Protein 2VEZ (pdb70)

Solvent-accessible surface area: 10001 Å² total; per-residue (Å²): 95,97,101,55,8,12,57,80,75,25,6,6,77,115,6,87,92,77,20,44,89,118,46,58,3,51,6,1,7,80,5,0,58,122,104,34,11,19,96,4,30,103,64,82,88,129,32,35,149,56,76,63,114,104,20,52,81,158,10,56,104,17,109,61,77,39,85,63,59,12,16,0,0,0,4,6,38,125,32,142,4,1,0,1,1,9,0,34,5,58,126,62,177,106,113,115,122,11,35,0,0,43,6,76,76,28,4,15,66,154,61,28,88,82,94,123,1,11,33,37,0,0,64,0,0,50,59,0,1,130,105,47,52,15,81,92,21,65,38,93,55,58,142,104,58,50,43,71,22,90,183,17,51,31,166,161,102,56,143,109,164,75,142,196,250

Nearest PDB structures (foldseek):
  6tdf-assembly1_A  TM=1.002E+00  e=2.547E-33  Aspergillus fumigatus Af293
  3t90-assembly1_A-2  TM=9.815E-01  e=4.141E-18  Arabidopsis thaliana
  2o28-assembly1_B  TM=9.229E-01  e=1.173E-17  Homo sapiens
  3cxp-assembly1_A-2  TM=9.158E-01  e=1.444E-16  Homo sapiens
  1i21-assembly1_B  TM=9.212E-01  e=2.901E-15  Saccharomyces cerevisiae

Secondary structure (DSSP, 8-state):
----SS-GGGS-HHHHHHSPTT-EEEE--GGGGGGTHHHHHTTTS------HHHHHHHHHHHHTTTTTEEEEEEE-TTS-EEEEEEEEEEE-SHHHH-EEEEEEEEEE-GGGTTSSHHHHHHHHHHHHHHHHT-SEEE----GGGHHHHHHTT------------

Structure (mmCIF, N/CA/C/O backbone):
data_2VEZ
#
_entry.id   2VEZ
#
_cell.length_a   70.677
_cell.length_b   100.541
_cell.length_c   55.000
_cell.angle_alpha   90.00
_cell.angle_beta   90.00
_cell.angle_gamma   90.00
#
_symmetry.space_group_name_H-M   'C 2 2 21'
#
loop_
_entity.id
_entity.type
_entity.pdbx_description
1 polymer 'PUTATIVE GLUCOSAMINE 6-PHOSPHATE ACETYLTRANSFERASE'
2 non-polymer 'ACETYL COENZYME *A'
3 non-polymer 6-O-phosphono-alpha-D-glucopyranose
4 non-polymer 'PHOSPHATE ION'
5 water water
#
loop_
_atom_site.group_PDB
_atom_site.id
_atom_site.type_symbol
_atom_site.label_atom_id
_atom_site.label_alt_id
_atom_site.label_comp_id
_atom_site.label_asym_id
_atom_site.label_entity_id
_atom_site.label_seq_id
_atom_site.pdbx_PDB_ins_code
_atom_site.Cartn_x
_atom_site.Cartn_y
_atom_site.Cartn_z
_atom_site.occupancy
_atom_site.B_iso_or_equiv
_atom_site.auth_seq_id
_atom_site.auth_comp_id
_atom_site.auth_asym_id
_atom_site.auth_atom_id
_atom_site.pdbx_PDB_model_num
ATOM 1 N N . GLU A 1 26 ? 25.130 13.641 -4.073 1.00 27.88 26 GLU A N 1
ATOM 2 C CA . GLU A 1 26 ? 25.457 14.807 -4.879 1.00 26.48 26 GLU A CA 1
ATOM 3 C C . GLU A 1 26 ? 24.538 15.994 -4.592 1.00 24.68 26 GLU A C 1
ATOM 4 O O . GLU A 1 26 ? 24.962 17.137 -4.552 1.00 23.43 26 GLU A O 1
ATOM 10 N N . ASN A 1 27 ? 23.262 15.703 -4.417 1.00 22.28 27 ASN A N 1
ATOM 11 C CA . ASN A 1 27 ? 22.281 16.731 -4.183 1.00 21.25 27 ASN A CA 1
ATOM 12 C C . ASN A 1 27 ? 21.853 16.810 -2.717 1.00 20.28 27 ASN A C 1
ATOM 13 O O . ASN A 1 27 ? 21.037 17.630 -2.356 1.00 20.12 27 ASN A O 1
ATOM 18 N N . THR A 1 28 ? 22.431 15.958 -1.882 1.00 19.49 28 THR A N 1
ATOM 19 C CA . THR A 1 28 ? 22.078 15.910 -0.468 1.00 19.47 28 THR A CA 1
ATOM 20 C C . THR A 1 28 ? 22.429 17.255 0.202 1.00 18.27 28 THR A C 1
ATOM 21 O O . THR A 1 28 ? 23.551 17.717 0.077 1.00 18.62 28 THR A O 1
ATOM 25 N N . PRO A 1 29 ? 21.473 17.878 0.906 1.00 16.72 29 PRO A N 1
ATOM 26 C CA . PRO A 1 29 ? 21.800 19.135 1.571 1.00 16.25 29 PRO A CA 1
ATOM 27 C C . PRO A 1 29 ? 22.906 18.982 2.626 1.00 15.36 29 PRO A C 1
ATOM 28 O O . PRO A 1 29 ? 22.960 17.965 3.346 1.00 16.20 29 PRO A O 1
ATOM 32 N N . LEU A 1 30 ? 23.773 19.991 2.711 1.00 14.81 30 LEU A N 1
ATOM 33 C CA . LEU A 1 30 ? 24.841 20.027 3.725 1.00 14.96 30 LEU A CA 1
ATOM 34 C C . LEU A 1 30 ? 24.301 19.890 5.163 1.00 15.06 30 LEU A C 1
ATOM 35 O O . LEU A 1 30 ? 24.904 19.237 6.028 1.00 15.57 30 LEU A O 1
ATOM 40 N N . PHE A 1 31 ? 23.156 20.508 5.411 1.00 13.99 31 PHE A N 1
ATOM 41 C CA . PHE A 1 31 ? 22.516 20.447 6.711 1.00 13.34 31 PHE A CA 1
ATOM 42 C C . PHE A 1 31 ? 20.995 20.380 6.538 1.00 13.08 31 PHE A C 1
ATOM 43 O O . PHE A 1 31 ? 20.478 20.602 5.432 1.00 13.11 31 PHE A O 1
ATOM 51 N N . SER A 1 32 ? 20.280 20.094 7.632 1.00 13.37 32 SER A N 1
ATOM 52 C CA . SER A 1 32 ? 18.834 19.867 7.555 1.00 14.30 32 SER A CA 1
ATOM 53 C C . SER A 1 32 ? 18.095 21.068 6.966 1.00 13.72 32 SER A C 1
ATOM 54 O O . SER A 1 32 ? 18.268 22.195 7.431 1.00 13.29 32 SER A O 1
ATOM 57 N N . PRO A 1 33 ? 17.253 20.838 5.943 1.00 13.76 33 PRO A N 1
ATOM 58 C CA . PRO A 1 33 ? 16.369 21.910 5.482 1.00 13.91 33 PRO A CA 1
ATOM 59 C C . PRO A 1 33 ? 15.475 22.545 6.567 1.00 12.97 33 PRO A C 1
ATOM 60 O O . PRO A 1 33 ? 15.022 23.675 6.378 1.00 13.00 33 PRO A O 1
ATOM 64 N N . SER A 1 34 ? 15.234 21.842 7.683 1.00 12.98 34 SER A N 1
ATOM 65 C CA . SER A 1 34 ? 14.496 22.428 8.794 1.00 12.84 34 SER A CA 1
ATOM 66 C C . SER A 1 34 ? 15.167 23.656 9.407 1.00 12.51 34 SER A C 1
ATOM 67 O O . SER A 1 34 ? 14.512 24.442 10.091 1.00 13.61 34 SER A O 1
ATOM 70 N N . LEU A 1 35 ? 16.470 23.799 9.164 1.00 12.90 35 LEU A N 1
ATOM 71 C CA . LEU A 1 35 ? 17.229 24.936 9.672 1.00 12.61 35 LEU A CA 1
ATOM 72 C C . LEU A 1 35 ? 17.073 26.181 8.821 1.00 12.00 35 LEU A C 1
ATOM 73 O O . LEU A 1 35 ? 17.574 27.236 9.206 1.00 11.30 35 LEU A O 1
ATOM 78 N N . ILE A 1 36 ? 16.328 26.090 7.706 1.00 11.72 36 ILE A N 1
ATOM 79 C CA . ILE A 1 36 ? 16.069 27.280 6.884 1.00 12.85 36 ILE A CA 1
ATOM 80 C C . ILE A 1 36 ? 14.827 27.983 7.413 1.00 13.07 36 ILE A C 1
ATOM 81 O O . ILE A 1 36 ? 13.724 27.402 7.471 1.00 13.78 36 ILE A O 1
ATOM 86 N N . SER A 1 37 ? 15.000 29.239 7.816 1.00 13.00 37 SER A N 1
ATOM 87 C CA . SER A 1 37 ? 13.922 29.992 8.451 1.00 14.10 37 SER A CA 1
ATOM 88 C C . SER A 1 37 ? 12.606 29.942 7.670 1.00 14.61 37 SER A C 1
ATOM 89 O O . SER A 1 37 ? 12.558 30.404 6.526 1.00 14.30 37 SER A O 1
ATOM 92 N N . PRO A 1 38 ? 11.533 29.413 8.295 1.00 15.24 38 PRO A N 1
ATOM 93 C CA . PRO A 1 38 ? 10.258 29.430 7.584 1.00 16.14 38 PRO A CA 1
ATOM 94 C C . PRO A 1 38 ? 9.729 30.822 7.244 1.00 16.88 38 PRO A C 1
ATOM 95 O O . PRO A 1 38 ? 9.173 31.010 6.158 1.00 17.52 38 PRO A O 1
ATOM 99 N N . ASP A 1 39 ? 9.948 31.795 8.121 1.00 16.80 39 ASP A N 1
ATOM 100 C CA . ASP A 1 39 ? 9.533 33.166 7.816 1.00 17.50 39 ASP A CA 1
ATOM 101 C C . ASP A 1 39 ? 10.268 33.730 6.611 1.00 17.07 39 ASP A C 1
ATOM 102 O O . ASP A 1 39 ? 9.686 34.440 5.816 1.00 18.23 39 ASP A O 1
ATOM 107 N N . VAL A 1 40 ? 11.564 33.437 6.500 1.00 15.78 40 VAL A N 1
ATOM 108 C CA . VAL A 1 40 ? 12.321 33.843 5.329 1.00 14.59 40 VAL A CA 1
ATOM 109 C C . VAL A 1 40 ? 11.793 33.152 4.078 1.00 15.23 40 VAL A C 1
ATOM 110 O O . VAL A 1 40 ? 11.564 33.807 3.050 1.00 14.92 40 VAL A O 1
ATOM 114 N N . LEU A 1 41 ? 11.595 31.835 4.165 1.00 15.93 41 LEU A N 1
ATOM 115 C CA . LEU A 1 41 ? 11.010 31.101 3.025 1.00 17.00 41 LEU A CA 1
ATOM 116 C C . LEU A 1 41 ? 9.694 31.744 2.556 1.00 17.38 41 LEU A C 1
ATOM 117 O O . LEU A 1 41 ? 9.454 31.837 1.346 1.00 18.41 41 LEU A O 1
ATOM 122 N N . ALA A 1 42 ? 8.880 32.198 3.505 1.00 16.89 42 ALA A N 1
ATOM 123 C CA . ALA A 1 42 ? 7.561 32.765 3.185 1.00 17.98 42 ALA A CA 1
ATOM 124 C C . ALA A 1 42 ? 7.652 34.076 2.415 1.00 18.41 42 ALA A C 1
ATOM 125 O O . ALA A 1 42 ? 6.746 34.414 1.665 1.00 19.25 42 ALA A O 1
ATOM 127 N N . VAL A 1 43 ? 8.737 34.830 2.584 1.00 18.21 43 VAL A N 1
ATOM 128 C CA A VAL A 1 43 ? 8.824 36.185 2.066 0.50 18.62 43 VAL A CA 1
ATOM 129 C CA B VAL A 1 43 ? 8.799 36.179 2.016 0.50 18.42 43 VAL A CA 1
ATOM 130 C C . VAL A 1 43 ? 9.800 36.351 0.889 1.00 18.82 43 VAL A C 1
ATOM 131 O O . VAL A 1 43 ? 9.865 37.407 0.283 1.00 18.79 43 VAL A O 1
ATOM 138 N N . LEU A 1 44 ? 10.566 35.305 0.572 1.00 19.64 44 LEU A N 1
ATOM 139 C CA . LEU A 1 44 ? 11.507 35.394 -0.561 1.00 21.97 44 LEU A CA 1
ATOM 140 C C . LEU A 1 44 ? 10.781 35.743 -1.860 1.00 23.24 44 LEU A C 1
ATOM 141 O O . LEU A 1 44 ? 9.644 35.336 -2.022 1.00 23.63 44 LEU A O 1
ATOM 146 N N . PRO A 1 45 ? 11.425 36.528 -2.767 1.00 24.35 45 PRO A N 1
ATOM 147 C CA . PRO A 1 45 ? 10.860 36.831 -4.083 1.00 25.18 45 PRO A CA 1
ATOM 148 C C . PRO A 1 45 ? 10.375 35.584 -4.814 1.00 25.31 45 PRO A C 1
ATOM 149 O O . PRO A 1 45 ? 10.896 34.470 -4.600 1.00 25.49 45 PRO A O 1
ATOM 153 N N . ALA A 1 46 ? 9.374 35.778 -5.664 1.00 25.54 46 ALA A N 1
ATOM 154 C CA . ALA A 1 46 ? 8.709 34.670 -6.338 1.00 24.99 46 ALA A CA 1
ATOM 155 C C . ALA A 1 46 ? 9.683 33.756 -7.090 1.00 23.93 46 ALA A C 1
ATOM 156 O O . ALA A 1 46 ? 10.517 34.236 -7.864 1.00 24.73 46 ALA A O 1
ATOM 158 N N . ASP A 1 47 ? 9.582 32.457 -6.809 1.00 23.23 47 ASP A N 1
ATOM 159 C CA . ASP A 1 47 ? 10.381 31.395 -7.447 1.00 23.62 47 ASP A CA 1
ATOM 160 C C . ASP A 1 47 ? 11.843 31.305 -7.001 1.00 22.80 47 ASP A C 1
ATOM 161 O O . ASP A 1 47 ? 12.535 30.350 -7.381 1.00 23.87 47 ASP A O 1
ATOM 166 N N . TYR A 1 48 ? 12.324 32.299 -6.249 1.00 20.81 48 TYR A N 1
ATOM 167 C CA . TYR A 1 48 ? 13.654 32.184 -5.620 1.00 19.50 48 TYR A CA 1
ATOM 168 C C . TYR A 1 48 ? 13.603 31.137 -4.530 1.00 19.06 48 TYR A C 1
ATOM 169 O O . TYR A 1 48 ? 12.554 30.852 -3.977 1.00 19.70 48 TYR A O 1
ATOM 178 N N . THR A 1 49 ? 14.759 30.566 -4.219 1.00 16.95 49 THR A N 1
ATOM 179 C CA . THR A 1 49 ? 14.857 29.510 -3.219 1.00 16.73 49 THR A CA 1
ATOM 180 C C . THR A 1 49 ? 16.022 29.880 -2.274 1.00 14.89 49 THR A C 1
ATOM 181 O O . THR A 1 49 ? 17.039 30.418 -2.721 1.00 14.77 49 THR A O 1
ATOM 185 N N . ILE A 1 50 ? 15.880 29.588 -0.985 1.00 12.66 50 ILE A N 1
ATOM 186 C CA . ILE A 1 50 ? 17.038 29.605 -0.091 1.00 12.71 50 ILE A CA 1
ATOM 187 C C . ILE A 1 50 ? 17.163 28.213 0.501 1.00 12.26 50 ILE A C 1
ATOM 188 O O . ILE A 1 50 ? 16.190 27.628 0.936 1.00 12.50 50 ILE A O 1
ATOM 193 N N . ARG A 1 51 ? 18.372 27.677 0.481 1.00 11.62 51 ARG A N 1
ATOM 194 C CA . ARG A 1 51 ? 18.541 26.263 0.820 1.00 11.93 51 ARG A CA 1
ATOM 195 C C . ARG A 1 51 ? 20.003 26.008 1.261 1.00 11.93 51 ARG A C 1
ATOM 196 O O . ARG A 1 51 ? 20.916 26.795 0.962 1.00 11.94 51 ARG A O 1
ATOM 204 N N . PRO A 1 52 ? 20.233 24.893 1.948 1.00 11.61 52 PRO A N 1
ATOM 205 C CA . PRO A 1 52 ? 21.635 24.563 2.245 1.00 11.65 52 PRO A CA 1
ATOM 206 C C . PRO A 1 52 ? 22.430 24.317 0.965 1.00 10.94 52 PRO A C 1
ATOM 207 O O . PRO A 1 52 ? 21.889 23.862 -0.047 1.00 11.68 52 PRO A O 1
ATOM 211 N N . LEU A 1 53 ? 23.729 24.592 1.034 1.00 11.22 53 LEU A N 1
ATOM 212 C CA . LEU A 1 53 ? 24.640 24.118 -0.009 1.00 11.42 53 LEU A CA 1
ATOM 213 C C . LEU A 1 53 ? 24.511 22.619 -0.218 1.00 12.65 53 LEU A C 1
ATOM 214 O O . LEU A 1 53 ? 24.181 21.901 0.721 1.00 13.48 53 LEU A O 1
ATOM 219 N N . CYS A 1 54 ? 24.808 22.148 -1.430 1.00 13.87 54 CYS A N 1
ATOM 220 C CA . CYS A 1 54 ? 25.043 20.719 -1.651 1.00 14.21 54 CYS A CA 1
ATOM 221 C C . CYS A 1 54 ? 26.270 20.561 -2.548 1.00 14.83 54 CYS A C 1
ATOM 222 O O . CYS A 1 54 ? 26.711 21.535 -3.157 1.00 14.87 54 CYS A O 1
ATOM 225 N N . ARG A 1 55 ? 26.797 19.343 -2.634 1.00 15.87 55 ARG A N 1
ATOM 226 C CA . ARG A 1 55 ? 28.074 19.154 -3.344 1.00 17.48 55 ARG A CA 1
ATOM 227 C C . ARG A 1 55 ? 27.982 19.583 -4.801 1.00 17.54 55 ARG A C 1
ATOM 228 O O . ARG A 1 55 ? 28.921 20.156 -5.348 1.00 18.61 55 ARG A O 1
ATOM 236 N N . SER A 1 56 ? 26.841 19.321 -5.431 1.00 17.48 56 SER A N 1
ATOM 237 C CA . SER A 1 56 ? 26.698 19.595 -6.861 1.00 17.56 56 SER A CA 1
ATOM 238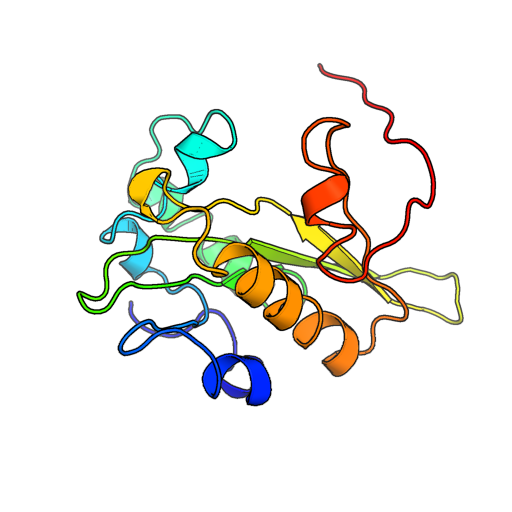 C C . SER A 1 56 ? 26.601 21.096 -7.191 1.00 16.80 56 SER A C 1
ATOM 239 O O . SER A 1 56 ? 26.670 21.485 -8.349 1.00 17.77 56 SER A O 1
ATOM 242 N N . ASP A 1 57 ? 26.502 21.947 -6.167 1.00 16.34 57 ASP A N 1
ATOM 243 C CA . ASP A 1 57 ? 26.466 23.399 -6.384 1.00 15.18 57 ASP A CA 1
ATOM 244 C C . ASP A 1 57 ? 27.759 23.950 -7.006 1.00 16.17 57 ASP A C 1
ATOM 245 O O . ASP A 1 57 ? 27.751 25.054 -7.513 1.00 16.22 57 ASP A O 1
ATOM 250 N N . TYR A 1 58 ? 28.846 23.185 -6.950 1.00 16.86 58 TYR A N 1
ATOM 251 C CA . TYR A 1 58 ? 30.046 23.538 -7.737 1.00 18.34 58 TYR A CA 1
ATOM 252 C C . TYR A 1 58 ? 29.681 23.797 -9.215 1.00 19.67 58 TYR A C 1
ATOM 253 O O . TYR A 1 58 ? 30.203 24.714 -9.856 1.00 20.11 58 TYR A O 1
ATOM 262 N N . LYS A 1 59 ? 28.739 23.002 -9.711 1.00 20.49 59 LYS A N 1
ATOM 263 C CA . LYS A 1 59 ? 28.282 23.065 -11.109 1.00 22.24 59 LYS A CA 1
ATOM 264 C C . LYS A 1 59 ? 27.240 24.143 -11.400 1.00 22.38 59 LYS A C 1
ATOM 265 O O . LYS A 1 59 ? 26.862 24.339 -12.568 1.00 24.59 59 LYS A O 1
ATOM 271 N N . ARG A 1 60 ? 26.770 24.848 -10.372 1.00 21.60 60 ARG A N 1
ATOM 272 C CA . ARG A 1 60 ? 25.672 25.801 -10.551 1.00 21.47 60 ARG A CA 1
ATOM 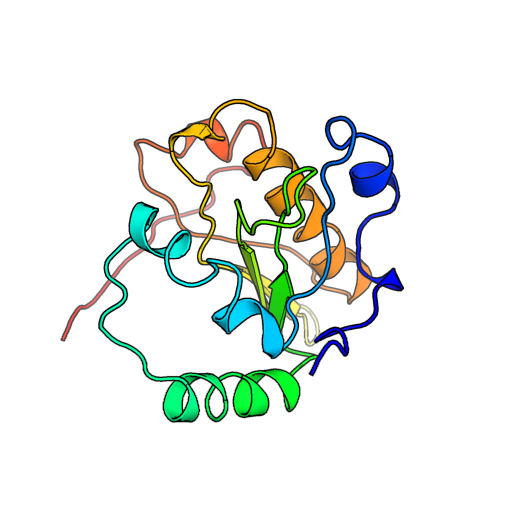273 C C . ARG A 1 60 ? 26.041 27.252 -10.273 1.00 20.94 60 ARG A C 1
ATOM 274 O O . ARG A 1 60 ? 25.179 28.048 -9.910 1.00 21.28 60 ARG A O 1
ATOM 282 N N . GLY A 1 61 ? 27.317 27.602 -10.440 1.00 20.90 61 GLY A N 1
ATOM 283 C CA . GLY A 1 61 ? 27.709 29.002 -10.335 1.00 20.46 61 GLY A CA 1
ATOM 284 C C . GLY A 1 61 ? 28.140 29.462 -8.954 1.00 19.08 61 GLY A C 1
ATOM 285 O O . GLY A 1 61 ? 28.279 30.669 -8.728 1.00 19.50 61 GLY A O 1
ATOM 286 N N . TYR A 1 62 ? 28.306 28.521 -8.018 1.00 18.22 62 TYR A N 1
ATOM 287 C CA . TYR A 1 62 ? 28.622 28.897 -6.645 1.00 17.10 62 TYR A CA 1
ATOM 288 C C . TYR A 1 62 ? 29.861 29.784 -6.533 1.00 17.42 62 TYR A C 1
ATOM 289 O O . TYR A 1 62 ? 29.806 30.868 -5.958 1.00 17.07 62 TYR A O 1
ATOM 298 N N . LEU A 1 63 ? 30.981 29.318 -7.081 1.00 18.35 63 LEU A N 1
ATOM 299 C CA . LEU A 1 63 ? 32.220 30.046 -6.871 1.00 18.59 63 LEU A CA 1
ATOM 300 C C . LEU A 1 63 ? 32.201 31.397 -7.573 1.00 19.08 63 LEU A C 1
ATOM 301 O O . LEU A 1 63 ? 32.825 32.362 -7.101 1.00 20.10 63 LEU A O 1
ATOM 306 N N . ASP A 1 64 ? 31.439 31.487 -8.665 1.00 18.92 64 ASP A N 1
ATOM 307 C CA A ASP A 1 64 ? 31.337 32.758 -9.366 0.50 19.54 64 ASP A CA 1
ATOM 308 C CA B ASP A 1 64 ? 31.272 32.747 -9.399 0.50 19.89 64 ASP A CA 1
ATOM 309 C C . ASP A 1 64 ? 30.635 33.820 -8.532 1.00 18.98 64 ASP A C 1
ATOM 310 O O . ASP A 1 64 ? 30.964 35.002 -8.619 1.00 19.63 64 ASP A O 1
ATOM 319 N N . VAL A 1 65 ? 29.700 33.416 -7.671 1.00 18.11 65 VAL A N 1
ATOM 320 C CA . VAL A 1 65 ? 29.087 34.407 -6.793 1.00 17.94 65 VAL A CA 1
ATOM 321 C C . VAL A 1 65 ? 30.082 34.985 -5.767 1.00 18.94 65 VAL A C 1
ATOM 322 O O . VAL A 1 65 ? 30.081 36.191 -5.464 1.00 18.55 65 VAL A O 1
ATOM 326 N N . LEU A 1 66 ? 30.939 34.113 -5.237 1.00 19.50 66 LEU A N 1
ATOM 327 C CA . LEU A 1 66 ? 31.952 34.518 -4.257 1.00 20.90 66 LEU A CA 1
ATOM 328 C C . LEU A 1 66 ? 32.920 35.551 -4.840 1.00 21.66 66 LEU A C 1
ATOM 329 O O . LEU A 1 66 ? 33.517 36.348 -4.105 1.00 21.78 66 LEU A O 1
ATOM 334 N N . ARG A 1 67 ? 33.054 35.559 -6.157 1.00 22.85 67 ARG A N 1
ATOM 335 C CA . ARG A 1 67 ? 33.945 36.514 -6.833 1.00 24.42 67 ARG A CA 1
ATOM 336 C C . ARG A 1 67 ? 33.557 37.996 -6.686 1.00 23.29 67 ARG A C 1
ATOM 337 O O . ARG A 1 67 ? 34.410 38.867 -6.854 1.00 23.67 67 ARG A O 1
ATOM 345 N N . VAL A 1 68 ? 32.298 38.295 -6.348 1.00 21.68 68 VAL A N 1
ATOM 346 C CA . VAL A 1 68 ? 31.944 39.674 -6.006 1.00 21.85 68 VAL A CA 1
ATOM 347 C C . VAL A 1 68 ? 32.564 40.109 -4.675 1.00 22.18 68 VAL A C 1
ATOM 348 O O . VAL A 1 68 ? 32.707 41.291 -4.409 1.00 21.66 68 VAL A O 1
ATOM 352 N N . LEU A 1 69 ? 32.925 39.146 -3.837 1.00 22.80 69 LEU A N 1
ATOM 353 C CA . LEU A 1 69 ? 33.317 39.487 -2.479 1.00 24.22 69 LEU A CA 1
ATOM 354 C C . LEU A 1 69 ? 34.793 39.778 -2.478 1.00 24.73 69 LEU A C 1
ATOM 355 O O . LEU A 1 69 ? 35.237 40.815 -1.972 1.00 25.33 69 LEU A O 1
ATOM 360 N N . THR A 1 70 ? 35.569 38.890 -3.076 1.00 25.65 70 THR A N 1
ATOM 361 C CA . THR A 1 70 ? 37.016 38.953 -2.907 1.00 27.44 70 THR A CA 1
ATOM 362 C C . THR A 1 70 ? 37.581 37.903 -3.843 1.00 28.72 70 THR A C 1
ATOM 363 O O . THR A 1 70 ? 36.825 37.273 -4.606 1.00 29.25 70 THR A O 1
ATOM 367 N N . THR A 1 71 ? 38.893 37.693 -3.850 1.00 29.92 71 THR A N 1
ATOM 368 C CA . THR A 1 71 ? 39.321 36.725 -4.837 1.00 30.75 71 THR A CA 1
ATOM 369 C C . THR A 1 71 ? 39.307 35.279 -4.393 1.00 29.50 71 THR A C 1
ATOM 370 O O . THR A 1 71 ? 39.482 34.955 -3.214 1.00 30.27 71 THR A O 1
ATOM 374 N N . VAL A 1 72 ? 38.958 34.440 -5.358 1.00 28.74 72 VAL A N 1
ATOM 375 C CA . VAL A 1 72 ? 38.597 33.069 -5.106 1.00 26.70 72 VAL A CA 1
ATOM 376 C C . VAL A 1 72 ? 39.686 32.129 -5.596 1.00 26.08 72 VAL A C 1
ATOM 377 O O . VAL A 1 72 ? 40.039 31.192 -4.888 1.00 24.86 72 VAL A O 1
ATOM 381 N N . GLY A 1 73 ? 40.210 32.383 -6.795 1.00 25.57 73 GLY A N 1
ATOM 382 C CA . GLY A 1 73 ? 41.202 31.494 -7.400 1.00 25.84 73 GLY A CA 1
ATOM 383 C C . GLY A 1 73 ? 40.559 30.361 -8.184 1.00 25.83 73 GLY A C 1
ATOM 384 O O . GLY A 1 73 ? 39.357 30.097 -8.035 1.00 26.00 73 GLY A O 1
ATOM 385 N N . ASP A 1 74 ? 41.343 29.706 -9.039 1.00 25.96 74 ASP A N 1
ATOM 386 C CA . ASP A 1 74 ? 40.902 28.512 -9.757 1.00 26.12 74 ASP A CA 1
ATOM 387 C C . ASP A 1 74 ? 40.835 27.375 -8.746 1.00 25.11 74 ASP A C 1
ATOM 388 O O . ASP A 1 74 ? 41.823 27.070 -8.080 1.00 26.19 74 ASP A O 1
ATOM 393 N N . ILE A 1 75 ? 39.665 26.770 -8.616 1.00 23.06 75 ILE A N 1
ATOM 394 C CA . ILE A 1 75 ? 39.475 25.619 -7.747 1.00 21.36 75 ILE A CA 1
ATOM 395 C C . ILE A 1 75 ? 38.887 24.523 -8.627 1.00 20.60 75 ILE A C 1
ATOM 396 O O . ILE A 1 75 ? 37.821 24.716 -9.247 1.00 20.34 75 ILE A O 1
ATOM 401 N N . ASN A 1 76 ? 39.564 23.378 -8.720 1.00 18.96 76 ASN A N 1
ATOM 402 C CA . ASN A 1 76 ? 38.997 22.292 -9.528 1.00 18.92 76 ASN A CA 1
ATOM 403 C C . ASN A 1 76 ? 37.962 21.458 -8.775 1.00 19.51 76 ASN A C 1
ATOM 404 O O . ASN A 1 76 ? 37.748 21.651 -7.567 1.00 18.58 76 ASN A O 1
ATOM 409 N N . GLU A 1 77 ? 37.324 20.532 -9.477 1.00 19.92 77 GLU A N 1
ATOM 410 C CA . GLU A 1 77 ? 36.214 19.804 -8.875 1.00 20.76 77 GLU A CA 1
ATOM 411 C C . GLU A 1 77 ? 36.693 18.886 -7.752 1.00 20.38 77 GLU A C 1
ATOM 412 O O . GLU A 1 77 ? 36.013 18.733 -6.736 1.00 20.59 77 GLU A O 1
ATOM 418 N N . GLU A 1 78 ? 37.866 18.284 -7.931 1.00 20.03 78 GLU A N 1
ATOM 419 C CA . GLU A 1 78 ? 38.476 17.423 -6.905 1.00 19.88 78 GLU A CA 1
ATOM 420 C C . GLU A 1 78 ? 38.748 18.206 -5.623 1.00 18.27 78 GLU A C 1
ATOM 421 O O . GLU A 1 78 ? 38.477 17.726 -4.514 1.00 17.99 78 GLU A O 1
ATOM 427 N N . GLN A 1 79 ? 39.253 19.424 -5.775 1.00 16.86 79 GLN A N 1
ATOM 428 C CA . GLN A 1 79 ? 39.560 20.271 -4.629 1.00 16.31 79 GLN A CA 1
ATOM 429 C C . GLN A 1 79 ? 38.267 20.704 -3.944 1.00 16.41 79 GLN A C 1
ATOM 430 O O . GLN A 1 79 ? 38.159 20.682 -2.722 1.00 17.73 79 GLN A O 1
ATOM 436 N N . TRP A 1 80 ? 37.282 21.084 -4.752 1.00 17.01 80 TRP A N 1
ATOM 437 C CA . TRP A 1 80 ? 35.951 21.394 -4.226 1.00 16.60 80 TRP A CA 1
ATOM 438 C C . TRP A 1 80 ? 35.400 20.238 -3.402 1.00 16.91 80 TRP A C 1
ATOM 439 O O . TRP A 1 80 ? 34.934 20.418 -2.255 1.00 17.39 80 TRP A O 1
ATOM 450 N N . ASN A 1 81 ? 35.397 19.060 -4.006 1.00 17.65 81 ASN A N 1
ATOM 451 C CA . ASN A 1 81 ? 34.888 17.880 -3.338 1.00 18.38 81 ASN A CA 1
ATOM 452 C C . ASN A 1 81 ? 35.599 17.650 -1.990 1.00 18.22 81 ASN A C 1
ATOM 453 O O . ASN A 1 81 ? 34.948 17.374 -0.972 1.00 18.78 81 ASN A O 1
ATOM 458 N N . SER A 1 82 ? 36.920 17.788 -1.957 1.00 17.85 82 SER A N 1
ATOM 459 C CA A SER A 1 82 ? 37.644 17.570 -0.699 0.50 17.62 82 SER A CA 1
ATOM 460 C CA B SER A 1 82 ? 37.661 17.573 -0.709 0.50 17.62 82 SER A CA 1
ATOM 461 C C . SER A 1 82 ? 37.267 18.568 0.400 1.00 17.08 82 SER A C 1
ATOM 462 O O . SER A 1 82 ? 37.029 18.173 1.546 1.00 17.55 82 SER A O 1
ATOM 467 N N . ARG A 1 83 ? 37.146 19.846 0.055 1.00 16.73 83 ARG A N 1
ATOM 468 C CA A ARG A 1 83 ? 36.823 20.890 1.010 0.50 16.62 83 ARG A CA 1
ATOM 469 C CA B ARG A 1 83 ? 36.781 20.875 1.005 0.50 16.24 83 ARG A CA 1
ATOM 470 C C . ARG A 1 83 ? 35.339 20.768 1.427 1.00 16.58 83 ARG A C 1
ATOM 471 O O . ARG A 1 83 ? 35.027 20.939 2.563 1.00 16.20 83 ARG A O 1
ATOM 486 N N . TYR A 1 84 ? 34.489 20.454 0.464 1.00 16.85 84 TYR A N 1
ATOM 487 C CA . TYR A 1 84 ? 33.073 20.239 0.768 1.00 16.82 84 TYR A CA 1
ATOM 488 C C . TYR A 1 84 ? 32.943 19.112 1.800 1.00 17.29 84 TYR A C 1
ATOM 489 O O . TYR A 1 84 ? 32.221 19.243 2.787 1.00 17.54 84 TYR A O 1
ATOM 498 N N . GLU A 1 85 ? 33.650 18.005 1.593 1.00 17.53 85 GLU A N 1
ATOM 499 C CA . GLU A 1 85 ? 33.540 16.881 2.522 1.00 17.92 85 GLU A CA 1
ATOM 500 C C . GLU A 1 85 ? 34.103 17.217 3.912 1.00 16.78 85 GLU A C 1
ATOM 501 O O . GLU A 1 85 ? 33.562 16.791 4.941 1.00 17.34 85 GLU A O 1
ATOM 507 N N . TRP A 1 86 ? 35.140 18.043 3.944 1.00 16.35 86 TRP A N 1
ATOM 508 C CA . TRP A 1 86 ? 35.666 18.518 5.208 1.00 16.04 86 TRP A CA 1
ATOM 509 C C . TRP A 1 86 ? 34.595 19.312 5.961 1.00 15.69 86 TRP A C 1
ATOM 510 O O . TRP A 1 86 ? 34.406 19.142 7.160 1.00 15.51 86 TRP A O 1
ATOM 521 N N . ILE A 1 87 ? 33.907 20.184 5.238 1.00 16.67 87 ILE A N 1
ATOM 522 C CA . ILE A 1 87 ? 32.849 21.003 5.826 1.00 17.33 87 ILE A CA 1
ATOM 523 C C . ILE A 1 87 ? 31.678 20.149 6.277 1.00 18.00 87 ILE A C 1
ATOM 524 O O . ILE A 1 87 ? 31.134 20.330 7.372 1.00 17.94 87 ILE A O 1
ATOM 529 N N . ARG A 1 88 ? 31.289 19.221 5.422 1.00 18.38 88 ARG A N 1
ATOM 530 C CA . ARG A 1 88 ? 30.181 18.311 5.714 1.00 20.18 88 ARG A CA 1
ATOM 531 C C . ARG A 1 88 ? 30.410 17.463 6.961 1.00 20.32 88 ARG A C 1
ATOM 532 O O . ARG A 1 88 ? 29.509 17.221 7.715 1.00 20.16 88 ARG A O 1
ATOM 540 N N . ALA A 1 89 ? 31.640 17.069 7.182 1.00 21.49 89 ALA A N 1
ATOM 541 C CA . ALA A 1 89 ? 32.006 16.370 8.370 1.00 20.67 89 ALA A CA 1
ATOM 542 C C . ALA A 1 89 ? 31.874 17.233 9.600 1.00 20.35 89 ALA A C 1
ATOM 543 O O . ALA A 1 89 ? 31.899 16.736 10.666 1.00 21.51 89 ALA A O 1
ATOM 545 N N . ARG A 1 90 ? 31.771 18.530 9.402 1.00 19.79 90 ARG A N 1
ATOM 546 C CA . ARG A 1 90 ? 31.644 19.505 10.480 1.00 19.73 90 ARG A CA 1
ATOM 547 C C . ARG A 1 90 ? 30.368 20.352 10.352 1.00 20.12 90 ARG A C 1
ATOM 548 O O . ARG A 1 90 ? 30.369 21.541 10.698 1.00 18.99 90 ARG A O 1
ATOM 556 N N . SER A 1 91 ? 29.276 19.715 9.893 1.00 21.19 91 SER A N 1
ATOM 557 C CA A SER A 1 91 ? 27.997 20.402 9.666 0.50 21.48 91 SER A CA 1
ATOM 558 C CA B SER A 1 91 ? 27.978 20.382 9.679 0.50 22.07 91 SER A CA 1
ATOM 559 C C . SER A 1 91 ? 27.305 20.913 10.946 1.00 21.94 91 SER A C 1
ATOM 560 O O . SER A 1 91 ? 26.251 21.559 10.859 1.00 23.59 91 SER A O 1
ATOM 565 N N . ASP A 1 92 ? 27.892 20.611 12.110 1.00 20.63 92 ASP A N 1
ATOM 566 C CA A ASP A 1 92 ? 27.432 21.257 13.350 0.50 20.13 92 ASP A CA 1
ATOM 567 C CA B ASP A 1 92 ? 27.578 21.143 13.451 0.50 20.45 92 ASP A CA 1
ATOM 568 C C . ASP A 1 92 ? 28.311 22.460 13.762 1.00 18.72 92 ASP A C 1
ATOM 569 O O . ASP A 1 92 ? 28.160 23.050 14.849 1.00 17.26 92 ASP A O 1
ATOM 578 N N . GLU A 1 93 ? 29.205 22.841 12.867 1.00 17.11 93 GLU A N 1
ATOM 579 C CA A GLU A 1 93 ? 30.008 24.039 13.053 0.50 15.49 93 GLU A CA 1
ATOM 580 C CA B GLU A 1 93 ? 30.007 24.044 13.042 0.50 15.43 93 GLU A CA 1
ATOM 581 C C . GLU A 1 93 ? 29.813 24.976 11.861 1.00 14.48 93 GLU A C 1
ATOM 582 O O . GLU A 1 93 ? 29.677 26.174 12.040 1.00 14.10 93 GLU A O 1
ATOM 593 N N . TYR A 1 94 ? 29.818 24.412 10.651 1.00 14.05 94 TYR A N 1
ATOM 594 C CA . TYR A 1 94 ? 29.718 25.171 9.407 1.00 14.82 94 TYR A CA 1
ATOM 595 C C . TYR A 1 94 ? 28.347 25.010 8.763 1.00 14.83 94 TYR A C 1
ATOM 596 O O . TYR A 1 94 ? 27.912 23.893 8.479 1.00 16.43 94 TYR A O 1
ATOM 605 N N . TYR A 1 95 ? 27.689 26.139 8.539 1.00 13.31 95 TYR A N 1
ATOM 606 C CA . TYR A 1 95 ? 26.408 26.172 7.838 1.00 12.48 95 TYR A CA 1
ATOM 607 C C . TYR A 1 95 ? 26.562 27.078 6.634 1.00 12.42 95 TYR A C 1
ATOM 608 O O . TYR A 1 95 ? 26.671 28.290 6.787 1.00 14.17 95 TYR A O 1
ATOM 617 N N . LEU A 1 96 ? 26.605 26.498 5.437 1.00 12.20 96 LEU A N 1
ATOM 618 C CA . LEU A 1 96 ? 26.718 27.276 4.196 1.00 12.25 96 LEU A CA 1
ATOM 619 C C . LEU A 1 96 ? 25.419 27.114 3.467 1.00 11.27 96 LEU A C 1
ATOM 620 O O . LEU A 1 96 ? 24.941 25.992 3.258 1.00 11.83 96 LEU A O 1
ATOM 625 N N . LEU A 1 97 ? 24.867 28.247 3.052 1.00 11.40 97 LEU A N 1
ATOM 626 C CA . LEU A 1 97 ? 23.603 28.227 2.327 1.00 11.11 97 LEU A CA 1
ATOM 627 C C . LEU A 1 97 ? 23.705 29.091 1.084 1.00 11.58 97 LEU A C 1
ATOM 628 O O . LEU A 1 97 ? 24.650 29.885 0.925 1.00 12.06 97 LEU A O 1
ATOM 633 N N . VAL A 1 98 ? 22.717 28.919 0.211 1.00 11.13 98 VAL A N 1
ATOM 634 C CA A VAL A 1 98 ? 22.659 29.642 -1.059 0.50 10.69 98 VAL A CA 1
ATOM 635 C CA B VAL A 1 98 ? 22.670 29.610 -1.071 0.50 12.13 98 VAL A CA 1
ATOM 636 C C . VAL A 1 98 ? 21.271 30.166 -1.353 1.00 10.99 98 VAL A C 1
ATOM 637 O O . VAL A 1 98 ? 20.251 29.634 -0.832 1.00 11.39 98 VAL A O 1
ATOM 644 N N . VAL A 1 99 ? 21.230 31.218 -2.173 1.00 11.32 99 VAL A N 1
ATOM 645 C CA . VAL A 1 99 ? 19.966 31.674 -2.757 1.00 12.11 99 VAL A CA 1
ATOM 646 C C . VAL A 1 99 ? 20.032 31.316 -4.233 1.00 13.09 99 VAL A C 1
ATOM 647 O O . VAL A 1 99 ? 21.051 31.593 -4.887 1.00 13.32 99 VAL A O 1
ATOM 651 N N . CYS A 1 100 ? 18.971 30.691 -4.741 1.00 13.80 100 CYS A N 1
ATOM 652 C CA . CYS A 1 100 ? 18.861 30.353 -6.164 1.00 14.21 100 CYS A CA 1
ATOM 653 C C . CYS A 1 100 ? 17.759 31.196 -6.783 1.00 14.23 100 CYS A C 1
ATOM 654 O O . CYS A 1 100 ? 16.762 31.506 -6.119 1.00 15.07 100 CYS A O 1
ATOM 657 N N . ASP A 1 101 ? 17.958 31.612 -8.030 1.00 14.85 101 ASP A N 1
ATOM 658 C CA . ASP A 1 101 ? 16.919 32.318 -8.754 1.00 15.46 101 ASP A CA 1
ATOM 659 C C . ASP A 1 101 ? 15.868 31.309 -9.215 1.00 15.67 101 ASP A C 1
ATOM 660 O O . ASP A 1 101 ? 15.890 30.116 -8.862 1.00 15.73 101 ASP A O 1
ATOM 665 N N . GLY A 1 102 ? 14.938 31.757 -10.026 1.00 16.12 102 GLY A N 1
ATOM 666 C CA . GLY A 1 102 ? 13.899 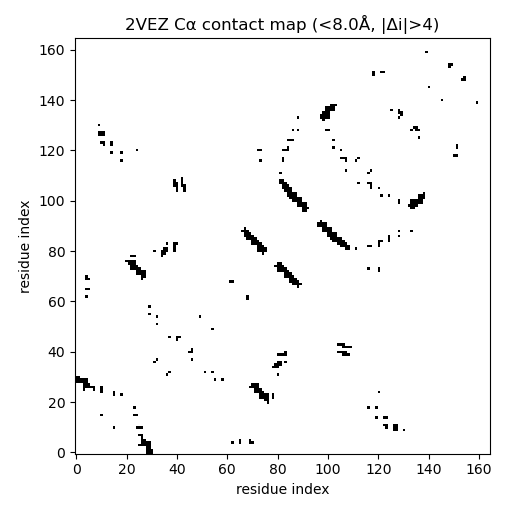30.800 -10.335 1.00 17.13 102 GLY A CA 1
ATOM 667 C C . GLY A 1 102 ? 14.168 29.950 -11.558 1.00 17.43 102 GLY A C 1
ATOM 668 O O . GLY A 1 102 ? 13.429 29.000 -11.795 1.00 19.07 102 GLY A O 1
ATOM 669 N N . GLU A 1 103 ? 15.322 30.091 -12.208 1.00 17.03 103 GLU A N 1
ATOM 670 C CA . GLU A 1 103 ? 16.109 29.010 -12.794 1.00 16.95 103 GLU A CA 1
ATOM 671 C C . GLU A 1 103 ? 17.065 28.086 -12.077 1.00 16.21 103 GLU A C 1
ATOM 672 O O . GLU A 1 103 ? 17.749 27.306 -12.733 1.00 15.70 103 GLU A O 1
ATOM 678 N N . GLY A 1 104 ? 17.075 28.150 -10.751 1.00 15.54 104 GLY A N 1
ATOM 679 C CA . GLY A 1 104 ? 17.943 27.284 -9.938 1.00 15.53 104 GLY A CA 1
ATOM 680 C C . GLY A 1 104 ? 19.426 27.639 -10.016 1.00 15.31 104 GLY A C 1
ATOM 681 O O . GLY A 1 104 ? 20.274 26.858 -9.565 1.00 15.60 104 GLY A O 1
ATOM 682 N N . ARG A 1 105 ? 19.744 28.814 -10.580 1.00 15.37 105 ARG A N 1
ATOM 683 C CA . ARG A 1 105 ? 21.142 29.289 -10.598 1.00 15.41 105 ARG A CA 1
ATOM 684 C C . ARG A 1 105 ? 21.478 29.902 -9.247 1.00 14.37 105 ARG A C 1
ATOM 685 O O . ARG A 1 105 ? 20.646 30.607 -8.683 1.00 14.96 105 ARG A O 1
ATOM 693 N N . ILE A 1 106 ? 22.688 29.651 -8.735 1.00 14.04 106 ILE A N 1
ATOM 694 C CA A ILE A 1 106 ? 23.134 30.249 -7.472 0.50 14.15 106 ILE A CA 1
ATOM 695 C CA B ILE A 1 106 ? 23.075 30.265 -7.474 0.50 13.74 106 ILE A CA 1
ATOM 696 C C . ILE A 1 106 ? 23.376 31.730 -7.723 1.00 13.65 106 ILE A C 1
ATOM 697 O O . ILE A 1 106 ? 24.148 32.084 -8.624 1.00 14.05 106 ILE A O 1
ATOM 706 N N . VAL A 1 107 ? 22.721 32.580 -6.938 1.00 12.70 107 VAL A N 1
ATOM 707 C CA . VAL A 1 107 ? 22.883 34.024 -7.091 1.00 13.04 107 VAL A CA 1
ATOM 708 C C . VAL A 1 107 ? 23.301 34.712 -5.800 1.00 12.86 107 VAL A C 1
ATOM 709 O O . VAL A 1 107 ? 23.577 35.912 -5.803 1.00 13.95 107 VAL A O 1
ATOM 713 N N . GLY A 1 108 ? 23.336 33.966 -4.695 1.00 12.31 108 GLY A N 1
ATOM 714 C CA . GLY A 1 108 ? 23.736 34.536 -3.395 1.00 12.25 108 GLY A CA 1
ATOM 715 C C . GLY A 1 108 ? 24.280 33.444 -2.490 1.00 12.00 108 GLY A C 1
ATOM 716 O O . GLY A 1 108 ? 23.888 32.274 -2.609 1.00 12.79 108 GLY A O 1
ATOM 717 N N . THR A 1 109 ? 25.210 33.815 -1.604 1.00 13.06 109 THR A N 1
ATOM 718 C CA . THR A 1 109 ? 25.847 32.865 -0.693 1.00 13.05 109 THR A CA 1
ATOM 719 C C . THR A 1 109 ? 25.899 33.473 0.707 1.00 11.90 109 THR A C 1
ATOM 720 O O . THR A 1 109 ? 26.007 34.697 0.851 1.00 13.35 109 THR A O 1
ATOM 724 N N . GLY A 1 110 ? 25.909 32.632 1.740 1.00 12.28 110 GLY A N 1
ATOM 725 C CA . GLY A 1 110 ? 26.294 33.110 3.061 1.00 12.64 110 GLY A CA 1
ATOM 726 C C . GLY A 1 110 ? 26.673 31.938 3.937 1.00 12.34 110 GLY A C 1
ATOM 727 O O . GLY A 1 110 ? 26.228 30.807 3.715 1.00 12.58 110 GLY A O 1
ATOM 728 N N . SER A 1 111 ? 27.505 32.212 4.938 1.00 12.61 111 SER A N 1
ATOM 729 C CA . SER A 1 111 ? 27.972 31.178 5.876 1.00 12.39 111 SER A CA 1
ATOM 730 C C . SER A 1 111 ? 27.785 31.597 7.326 1.00 13.22 111 SER A C 1
ATOM 731 O O . SER A 1 111 ? 27.907 32.787 7.653 1.00 13.44 111 SER A O 1
ATOM 734 N N . LEU A 1 112 ? 27.518 30.609 8.180 1.00 13.67 112 LEU A N 1
ATOM 735 C CA . LEU A 1 112 ? 27.589 30.797 9.624 1.00 13.06 112 LEU A CA 1
ATOM 736 C C . LEU A 1 112 ? 28.551 29.764 10.181 1.00 12.78 112 LEU A C 1
ATOM 737 O O . LEU A 1 112 ? 28.432 28.573 9.874 1.00 13.19 112 LEU A O 1
ATOM 742 N N . VAL A 1 113 ? 29.516 30.227 10.972 1.00 13.11 113 VAL A N 1
ATOM 743 C CA . VAL A 1 113 ? 30.383 29.291 11.680 1.00 12.42 113 VAL A CA 1
ATOM 744 C C . VAL A 1 113 ? 30.103 29.452 13.152 1.00 12.39 113 VAL A C 1
ATOM 745 O O . VAL A 1 113 ? 30.170 30.557 13.659 1.00 13.22 113 VAL A O 1
ATOM 749 N N . VAL A 1 114 ? 29.814 28.346 13.835 1.00 13.04 114 VAL A N 1
ATOM 750 C CA . VAL A 1 114 ? 29.404 28.429 15.240 1.00 13.68 114 VAL A CA 1
ATOM 751 C C . VAL A 1 114 ? 30.609 28.065 16.108 1.00 14.79 114 VAL A C 1
ATOM 752 O O . VAL A 1 114 ? 31.048 26.912 16.096 1.00 15.38 114 VAL A O 1
ATOM 756 N N . GLU A 1 115 ? 31.090 29.053 16.862 1.00 14.51 115 GLU A N 1
ATOM 757 C CA . GLU A 1 115 ? 32.267 28.904 17.748 1.00 16.07 115 GLU A CA 1
ATOM 758 C C . GLU A 1 115 ? 31.812 28.504 19.143 1.00 15.74 115 GLU A C 1
ATOM 759 O O . GLU A 1 115 ? 30.856 29.067 19.697 1.00 15.55 115 GLU A O 1
ATOM 765 N N . ARG A 1 116 ? 32.546 27.546 19.712 1.00 17.17 116 ARG A N 1
ATOM 766 C CA . ARG A 1 116 ? 32.381 27.146 21.096 1.00 17.07 116 ARG A CA 1
ATOM 767 C C . ARG A 1 116 ? 33.368 27.885 21.995 1.00 17.32 116 ARG A C 1
ATOM 768 O O . ARG A 1 116 ? 34.572 27.968 21.672 1.00 17.71 116 ARG A O 1
ATOM 776 N N . LYS A 1 117 ? 32.856 28.418 23.082 1.00 18.29 117 LYS A N 1
ATOM 777 C CA . LYS A 1 117 ? 33.583 29.160 24.104 1.00 19.01 117 LYS A CA 1
ATOM 778 C C . LYS A 1 117 ? 33.510 28.479 25.478 1.00 18.91 117 LYS A C 1
ATOM 779 O O . LYS A 1 117 ? 32.730 27.582 25.665 1.00 21.22 117 LYS A O 1
ATOM 785 N N . PHE A 1 118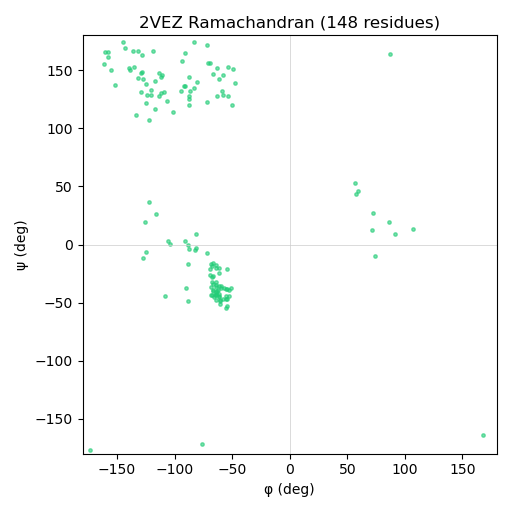 ? 34.349 28.898 26.416 1.00 17.05 118 PHE A N 1
ATOM 786 C CA . PHE A 1 118 ? 34.124 28.642 27.826 1.00 16.86 118 PHE A CA 1
ATOM 787 C C . PHE A 1 118 ? 33.321 29.724 28.503 1.00 17.38 118 PHE A C 1
ATOM 788 O O . PHE A 1 118 ? 32.526 29.456 29.338 1.00 18.29 118 PHE A O 1
ATOM 796 N N . ILE A 1 119 ? 33.567 30.956 28.113 1.00 17.52 119 ILE A N 1
ATOM 797 C CA A ILE A 1 119 ? 32.810 32.089 28.652 0.50 17.45 119 ILE A CA 1
ATOM 798 C CA B ILE A 1 119 ? 32.835 32.146 28.523 0.50 18.38 119 ILE A CA 1
ATOM 799 C C . ILE A 1 119 ? 31.305 31.962 28.354 1.00 17.91 119 ILE A C 1
ATOM 800 O O . ILE A 1 119 ? 30.874 31.142 27.533 1.00 17.16 119 ILE A O 1
ATOM 809 N N . HIS A 1 120 ? 30.509 32.725 29.095 1.00 18.56 120 HIS A N 1
ATOM 810 C CA . HIS A 1 120 ? 29.027 32.687 28.949 1.00 19.28 120 HIS A CA 1
ATOM 811 C C . HIS A 1 120 ? 28.482 31.293 29.210 1.00 19.56 120 HIS A C 1
ATOM 812 O O . HIS A 1 120 ? 27.616 30.784 28.455 1.00 19.62 120 HIS A O 1
ATOM 819 N N . SER A 1 121 ? 28.960 30.679 30.295 1.00 19.56 121 SER A N 1
ATOM 820 C CA A SER A 1 121 ? 28.539 29.330 30.682 0.50 18.76 121 SER A CA 1
ATOM 821 C CA B SER A 1 121 ? 28.501 29.349 30.674 0.50 19.62 121 SER A CA 1
ATOM 822 C C . SER A 1 121 ? 28.617 28.375 29.497 1.00 18.34 121 SER A C 1
ATOM 823 O O . SER A 1 121 ? 27.624 27.778 29.067 1.00 18.21 121 SER A O 1
ATOM 828 N N . LEU A 1 122 ? 29.836 28.223 28.970 1.00 17.09 122 LEU A N 1
ATOM 829 C CA . LEU A 1 122 ? 30.113 27.370 27.816 1.00 17.16 122 LEU A CA 1
ATOM 830 C C . LEU A 1 122 ? 29.279 27.798 26.605 1.00 16.26 122 LEU A C 1
ATOM 831 O O . LEU A 1 122 ? 28.751 26.960 25.882 1.00 16.13 122 LEU A O 1
ATOM 836 N N . GLY A 1 123 ? 29.202 29.104 26.380 1.00 15.73 123 GLY A N 1
ATOM 837 C CA . GLY A 1 123 ? 28.365 29.637 25.296 1.00 16.45 123 GLY A CA 1
ATOM 838 C C . GLY A 1 123 ? 28.909 29.379 23.902 1.00 16.71 123 GLY A C 1
ATOM 839 O O . GLY A 1 123 ? 30.051 28.900 23.715 1.00 17.78 123 GLY A O 1
ATOM 840 N N . MET A 1 124 ? 28.062 29.702 22.914 1.00 15.94 124 MET A N 1
ATOM 841 C CA . MET A 1 124 ? 28.419 29.606 21.508 1.00 16.83 124 MET A CA 1
ATOM 842 C C . MET A 1 124 ? 28.126 30.920 20.819 1.00 15.50 124 MET A C 1
ATOM 843 O O . MET A 1 124 ? 27.175 31.606 21.158 1.00 15.17 124 MET A O 1
ATOM 848 N N . VAL A 1 125 ? 29.003 31.271 19.893 1.00 15.22 125 VAL A N 1
ATOM 849 C CA . VAL A 1 125 ? 28.891 32.521 19.141 1.00 15.74 125 VAL A CA 1
ATOM 850 C C . VAL A 1 125 ? 28.784 32.188 17.655 1.00 14.78 125 VAL A C 1
ATOM 851 O O . VAL A 1 125 ? 29.566 31.410 17.138 1.00 14.82 125 VAL A O 1
ATOM 855 N N . GLY A 1 126 ? 27.772 32.750 16.992 1.00 14.37 126 GLY A N 1
ATOM 856 C CA . GLY A 1 126 ? 27.669 32.605 15.546 1.00 13.75 126 GLY A CA 1
ATOM 857 C C . GLY A 1 126 ? 28.543 33.642 14.835 1.00 13.27 126 GLY A C 1
ATOM 858 O O . GLY A 1 126 ? 28.522 34.822 15.216 1.00 14.96 126 GLY A O 1
ATOM 859 N N . HIS A 1 127 ? 29.298 33.216 13.816 1.00 13.44 127 HIS A N 1
ATOM 860 C CA . HIS A 1 127 ? 30.095 34.136 12.991 1.00 13.86 127 HIS A CA 1
ATOM 861 C C . HIS A 1 127 ? 29.580 34.090 11.561 1.00 13.65 127 HIS A C 1
ATOM 862 O O . HIS A 1 127 ? 29.682 33.055 10.898 1.00 15.07 127 HIS A O 1
ATOM 869 N N . ILE A 1 128 ? 29.067 35.215 11.079 1.00 13.16 128 ILE A N 1
ATOM 870 C CA . ILE A 1 128 ? 28.579 35.290 9.703 1.00 12.67 128 ILE A CA 1
ATOM 871 C C . ILE A 1 128 ? 29.765 35.645 8.790 1.00 13.01 128 ILE A C 1
ATOM 872 O O . ILE A 1 128 ? 30.563 36.541 9.101 1.00 13.68 128 ILE A O 1
ATOM 877 N N . GLU A 1 129 ? 29.895 34.901 7.699 1.00 12.18 129 GLU A N 1
ATOM 878 C CA . GLU A 1 129 ? 31.039 35.003 6.795 1.00 12.69 129 GLU A CA 1
ATOM 879 C C . GLU A 1 129 ? 30.625 34.930 5.340 1.00 13.33 129 GLU A C 1
ATOM 880 O O . GLU A 1 129 ? 29.634 34.274 4.976 1.00 14.25 129 GLU A O 1
ATOM 886 N N . ASP A 1 130 ? 31.410 35.593 4.505 1.00 13.21 130 ASP A N 1
ATOM 887 C CA . ASP A 1 130 ? 31.364 35.333 3.066 1.00 13.23 130 ASP A CA 1
ATOM 888 C C . ASP A 1 130 ? 29.980 35.504 2.446 1.00 12.68 130 ASP A C 1
ATOM 889 O O . ASP A 1 130 ? 29.478 34.622 1.716 1.00 12.97 130 ASP A O 1
ATOM 894 N N . ILE A 1 131 ? 29.411 36.678 2.714 1.00 12.12 131 ILE A N 1
ATOM 895 C CA . ILE A 1 131 ? 28.103 37.067 2.197 1.00 11.70 131 ILE A CA 1
ATOM 896 C C . ILE A 1 131 ? 28.302 37.715 0.840 1.00 12.55 131 ILE A C 1
ATOM 897 O O . ILE A 1 131 ? 29.058 38.674 0.720 1.00 13.33 131 ILE A O 1
ATOM 902 N N . ALA A 1 132 ? 27.610 37.201 -0.184 1.00 12.35 132 ALA A N 1
ATOM 903 C CA . ALA A 1 132 ? 27.810 37.691 -1.537 1.00 13.33 132 ALA A CA 1
ATOM 904 C C . ALA A 1 132 ? 26.545 37.520 -2.351 1.00 13.27 132 ALA A C 1
ATOM 905 O O . ALA A 1 132 ? 25.911 36.470 -2.295 1.00 13.40 132 ALA A O 1
ATOM 907 N N . VAL A 1 133 ? 26.203 38.539 -3.131 1.00 13.02 133 VAL A N 1
ATOM 908 C CA . VAL A 1 133 ? 25.076 38.433 -4.063 1.00 13.59 133 VAL A CA 1
ATOM 909 C C . VAL A 1 133 ? 25.577 38.884 -5.436 1.00 13.47 133 VAL A C 1
ATOM 910 O O . VAL A 1 133 ? 26.220 39.938 -5.559 1.00 14.16 133 VAL A O 1
ATOM 914 N N . GLU A 1 134 ? 25.295 38.092 -6.470 1.00 14.32 134 GLU A N 1
ATOM 915 C CA . GLU A 1 134 ? 25.654 38.443 -7.851 1.00 15.40 134 GLU A CA 1
ATOM 916 C C . GLU A 1 134 ? 25.236 39.878 -8.136 1.00 15.23 134 GLU A C 1
ATOM 917 O O . GLU A 1 134 ? 24.143 40.281 -7.754 1.00 14.17 134 GLU A O 1
ATOM 923 N N . LYS A 1 135 ? 26.075 40.639 -8.839 1.00 16.18 135 LYS A N 1
ATOM 924 C CA . LYS A 1 135 ? 25.811 42.072 -9.037 1.00 17.62 135 LYS A CA 1
ATOM 925 C C . LYS A 1 135 ? 24.414 42.360 -9.598 1.00 17.36 135 LYS A C 1
ATOM 926 O O . LYS A 1 135 ? 23.732 43.246 -9.118 1.00 18.74 135 LYS A O 1
ATOM 932 N N . GLY A 1 136 ? 24.006 41.578 -10.595 1.00 16.99 136 GLY A N 1
ATOM 933 C CA . GLY A 1 136 ? 22.727 41.785 -11.259 1.00 16.97 136 GLY 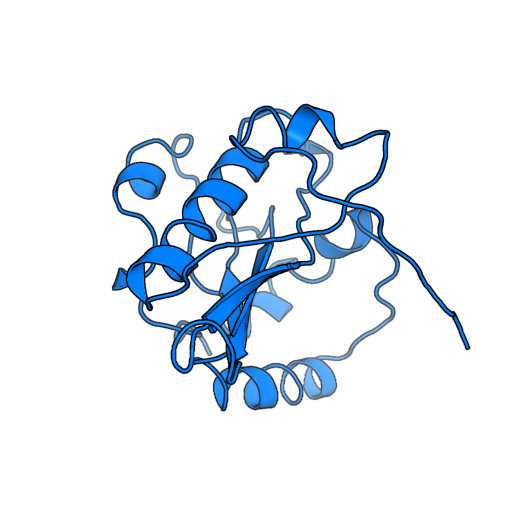A CA 1
ATOM 934 C C . GLY A 1 136 ? 21.523 41.489 -10.383 1.00 17.20 136 GLY A C 1
ATOM 935 O O . GLY A 1 136 ? 20.392 41.893 -10.696 1.00 18.51 136 GLY A O 1
ATOM 936 N N . GLN A 1 137 ? 21.761 40.762 -9.289 1.00 15.32 137 GLN A N 1
ATOM 937 C CA . GLN A 1 137 ? 20.710 40.345 -8.363 1.00 15.60 137 GLN A CA 1
ATOM 938 C C . GLN A 1 137 ? 20.751 41.146 -7.060 1.00 14.90 137 GLN A C 1
ATOM 939 O O . GLN A 1 137 ? 19.958 40.916 -6.158 1.00 15.43 137 GLN A O 1
ATOM 945 N N . GLN A 1 138 ? 21.661 42.110 -6.981 1.00 15.27 138 GLN A N 1
ATOM 946 C CA . GLN A 1 138 ? 21.744 42.973 -5.802 1.00 15.46 138 GLN A CA 1
ATOM 947 C C . GLN A 1 138 ? 20.577 43.956 -5.683 1.00 15.67 138 GLN A C 1
ATOM 948 O O . GLN A 1 138 ? 19.907 44.281 -6.674 1.00 17.16 138 GLN A O 1
ATOM 954 N N . GLY A 1 139 ? 20.319 44.403 -4.455 1.00 15.91 139 GLY A N 1
ATOM 955 C CA . GLY A 1 139 ? 19.304 45.411 -4.190 1.00 17.40 139 GLY A CA 1
ATOM 956 C C . GLY A 1 139 ? 17.870 44.931 -4.325 1.00 18.29 139 GLY A C 1
ATOM 957 O O . GLY A 1 139 ? 16.959 45.732 -4.598 1.00 20.23 139 GLY A O 1
ATOM 958 N N . LYS A 1 140 ? 17.661 43.634 -4.106 1.00 17.91 140 LYS A N 1
ATOM 959 C CA . LYS A 1 140 ? 16.338 42.986 -4.192 1.00 19.49 140 LYS A CA 1
ATOM 960 C C . LYS A 1 140 ? 16.009 42.233 -2.900 1.00 17.83 140 LYS A C 1
ATOM 961 O O . LYS A 1 140 ? 15.145 41.345 -2.892 1.00 18.44 140 LYS A O 1
ATOM 967 N N . LYS A 1 141 ? 16.698 42.579 -1.805 1.00 16.95 141 LYS A N 1
ATOM 968 C CA A LYS A 1 141 ? 16.438 41.969 -0.486 0.50 16.33 141 LYS A CA 1
ATOM 969 C CA B LYS A 1 141 ? 16.471 41.983 -0.478 0.50 16.63 141 LYS A CA 1
ATOM 970 C C . LYS A 1 141 ? 17.075 40.585 -0.310 1.00 15.51 141 LYS A C 1
ATOM 971 O O . LYS A 1 141 ? 16.932 39.981 0.738 1.00 15.48 141 LYS A O 1
ATOM 982 N N . LEU A 1 142 ? 17.798 40.088 -1.322 1.00 14.34 142 LEU A N 1
ATOM 983 C CA . LEU A 1 142 ? 18.411 38.752 -1.180 1.00 13.29 142 LEU A CA 1
ATOM 984 C C . LEU A 1 142 ? 19.469 38.685 -0.073 1.00 12.87 142 LEU A C 1
ATOM 985 O O . LEU A 1 142 ? 19.514 37.699 0.658 1.00 13.70 142 LEU A O 1
ATOM 990 N N . GLY A 1 143 ? 20.303 39.715 0.044 1.00 12.36 143 GLY A N 1
ATOM 991 C CA . GLY A 1 143 ? 21.297 39.743 1.109 1.00 12.54 143 GLY A CA 1
ATOM 992 C C . GLY A 1 143 ? 20.624 39.795 2.480 1.00 13.55 143 GLY A C 1
ATOM 993 O O . GLY A 1 143 ? 21.010 39.059 3.413 1.00 12.77 143 GLY A O 1
ATOM 994 N N . LEU A 1 144 ? 19.591 40.630 2.606 1.00 12.90 144 LEU A N 1
ATOM 995 C CA . LEU A 1 144 ? 18.815 40.677 3.845 1.00 13.72 144 LEU A CA 1
ATOM 996 C C . LEU A 1 144 ? 18.300 39.287 4.220 1.00 13.30 144 LEU A C 1
ATOM 997 O O . LEU A 1 144 ? 18.374 38.877 5.381 1.00 13.59 144 LEU A O 1
ATOM 1002 N N . ARG A 1 145 ? 17.726 38.580 3.247 1.00 13.10 145 ARG A N 1
ATOM 1003 C CA . ARG A 1 145 ? 17.188 37.237 3.519 1.00 12.92 145 ARG A CA 1
ATOM 1004 C C . ARG A 1 145 ? 18.259 36.240 3.920 1.00 12.64 145 ARG A C 1
ATOM 1005 O O . ARG A 1 145 ? 18.025 35.400 4.795 1.00 12.68 145 ARG A O 1
ATOM 1013 N N . ILE A 1 146 ? 19.438 36.347 3.316 1.00 12.20 146 ILE A N 1
ATOM 1014 C CA . ILE A 1 146 ? 20.579 35.518 3.723 1.00 12.66 146 ILE A CA 1
ATOM 1015 C C . ILE A 1 146 ? 20.927 35.789 5.184 1.00 12.46 146 ILE A C 1
ATOM 1016 O O . ILE A 1 146 ? 21.080 34.854 5.963 1.00 11.96 146 ILE A O 1
ATOM 1021 N N . ILE A 1 147 ? 21.036 37.061 5.565 1.00 12.60 147 ILE A N 1
ATOM 1022 C CA . ILE A 1 147 ? 21.388 37.394 6.962 1.00 12.81 147 ILE A CA 1
ATOM 1023 C C . ILE A 1 147 ? 20.297 36.921 7.921 1.00 12.58 147 ILE A C 1
ATOM 1024 O O . ILE A 1 147 ? 20.575 36.308 8.956 1.00 13.10 147 ILE A O 1
ATOM 1029 N N . GLN A 1 148 ? 19.030 37.122 7.549 1.00 12.31 148 GLN A N 1
ATOM 1030 C CA . GLN A 1 148 ? 17.943 36.671 8.415 1.00 12.93 148 GLN A CA 1
ATOM 1031 C C . GLN A 1 148 ? 17.998 35.150 8.582 1.00 12.74 148 GLN A C 1
ATOM 1032 O O . GLN A 1 148 ? 17.787 34.629 9.703 1.00 13.18 148 GLN A O 1
ATOM 1038 N N . ALA A 1 149 ? 18.325 34.453 7.493 1.00 12.33 149 ALA A N 1
ATOM 1039 C CA . ALA A 1 149 ? 18.380 33.002 7.545 1.00 12.41 149 ALA A CA 1
ATOM 1040 C C . ALA A 1 149 ? 19.545 32.555 8.450 1.00 12.11 149 ALA A C 1
ATOM 1041 O O . ALA A 1 149 ? 19.413 31.607 9.232 1.00 12.77 149 ALA A O 1
ATOM 1043 N N . LEU A 1 150 ? 20.716 33.181 8.326 1.00 12.31 150 LEU A N 1
ATOM 1044 C CA . LEU A 1 150 ? 21.881 32.774 9.135 1.00 12.43 150 LEU A CA 1
ATOM 1045 C C . LEU A 1 150 ? 21.628 33.087 10.616 1.00 12.70 150 LEU A C 1
ATOM 1046 O O . LEU A 1 150 ? 21.975 32.291 11.482 1.00 13.51 150 LEU A O 1
ATOM 1051 N N . ASP A 1 151 ? 21.023 34.240 10.903 1.00 13.45 151 ASP A N 1
ATOM 1052 C CA A ASP A 1 151 ? 20.583 34.616 12.264 0.50 14.28 151 ASP A CA 1
ATOM 1053 C CA B ASP A 1 151 ? 20.633 34.570 12.271 0.50 14.29 151 ASP A CA 1
ATOM 1054 C C . ASP A 1 151 ? 19.648 33.576 12.869 1.00 14.44 151 ASP A C 1
ATOM 1055 O O . ASP A 1 151 ? 19.720 33.252 14.060 1.00 14.89 151 ASP A O 1
ATOM 1064 N N . TYR A 1 152 ? 18.712 33.092 12.059 1.00 13.64 152 TYR A N 1
ATOM 1065 C CA . TYR A 1 152 ? 17.770 32.080 12.519 1.00 13.35 152 TYR A CA 1
ATOM 1066 C C . TYR A 1 152 ? 18.523 30.798 12.924 1.00 12.39 152 TYR A C 1
ATOM 1067 O O . TYR A 1 152 ? 18.234 30.201 13.989 1.00 13.08 152 TYR A O 1
ATOM 1076 N N . VAL A 1 153 ? 19.492 30.370 12.098 1.00 12.18 153 VAL A N 1
ATOM 1077 C CA . VAL A 1 153 ? 20.246 29.166 12.419 1.00 12.25 153 VAL A CA 1
ATOM 1078 C C . VAL A 1 153 ? 20.972 29.374 13.766 1.00 12.42 153 VAL A C 1
ATOM 1079 O O . VAL A 1 153 ? 20.913 28.517 14.651 1.00 12.58 153 VAL A O 1
ATOM 1083 N N . ALA A 1 154 ? 21.707 30.481 13.884 1.00 12.96 154 ALA A N 1
ATOM 1084 C CA . ALA A 1 154 ? 22.507 30.734 15.092 1.00 12.72 154 ALA A CA 1
ATOM 1085 C C . ALA A 1 154 ? 21.626 30.686 16.351 1.00 13.29 154 ALA A C 1
ATOM 1086 O O . ALA A 1 154 ? 21.976 30.032 17.330 1.00 13.63 154 ALA A O 1
ATOM 1088 N N . GLU A 1 155 ? 20.479 31.357 16.325 1.00 13.55 155 GLU A N 1
ATOM 1089 C CA . GLU A 1 155 ? 19.607 31.374 17.505 1.00 14.58 155 GLU A CA 1
ATOM 1090 C C . GLU A 1 155 ? 19.076 29.966 17.790 1.00 13.98 155 GLU A C 1
ATOM 1091 O O . GLU A 1 155 ? 19.047 29.522 18.957 1.00 14.22 155 GLU A O 1
ATOM 1097 N N . LYS A 1 156 ? 18.664 29.259 16.735 1.00 12.60 156 LYS A N 1
ATOM 1098 C CA . LYS A 1 156 ? 18.025 27.956 16.905 1.00 13.30 156 LYS A CA 1
ATOM 1099 C C . LYS A 1 156 ? 18.972 26.925 17.527 1.00 13.22 156 LYS A C 1
ATOM 1100 O O . LYS A 1 156 ? 18.531 26.072 18.327 1.00 13.48 156 LYS A O 1
ATOM 1106 N N . VAL A 1 157 ? 20.264 27.002 17.187 1.00 13.59 157 VAL A N 1
ATOM 1107 C CA . VAL A 1 157 ? 21.227 26.022 17.706 1.00 13.72 157 VAL A CA 1
ATOM 1108 C C . VAL A 1 157 ? 21.802 26.442 19.063 1.00 14.20 157 VAL A C 1
ATOM 1109 O O . VAL A 1 157 ? 22.560 25.684 19.671 1.00 15.58 157 VAL A O 1
ATOM 1113 N N . GLY A 1 158 ? 21.429 27.634 19.536 1.00 13.96 158 GLY A N 1
ATOM 1114 C CA . GLY A 1 158 ? 21.759 28.036 20.905 1.00 15.30 158 GLY A CA 1
ATOM 1115 C C . GLY A 1 158 ? 22.840 29.090 21.083 1.00 15.09 158 GLY A C 1
ATOM 1116 O O . GLY A 1 158 ? 23.311 29.292 22.206 1.00 16.20 158 GLY A O 1
ATOM 1117 N N . CYS A 1 159 ? 23.229 29.783 20.014 1.00 14.76 159 CYS A N 1
ATOM 1118 C CA . CYS A 1 159 ? 24.180 30.880 20.170 1.00 14.83 159 CYS A CA 1
ATOM 1119 C C . CYS A 1 159 ? 23.588 32.032 20.957 1.00 15.16 159 CYS A C 1
ATOM 1120 O O . CYS A 1 159 ? 22.381 32.296 20.866 1.00 15.62 159 CYS A O 1
ATOM 1123 N N . TYR A 1 160 ? 24.429 32.723 21.728 1.00 15.09 160 TYR A N 1
ATOM 1124 C CA . TYR A 1 160 ? 23.933 33.878 22.483 1.00 15.52 160 TYR A CA 1
ATOM 1125 C C . TYR A 1 160 ? 24.008 35.176 21.679 1.00 15.40 160 TYR A C 1
ATOM 1126 O O . TYR A 1 160 ? 23.367 36.177 22.026 1.00 16.56 160 TYR A O 1
ATOM 1135 N N . LYS A 1 161 ? 24.793 35.150 20.607 1.00 14.65 161 LYS A N 1
ATOM 1136 C CA . LYS A 1 161 ? 24.857 36.295 19.706 1.00 15.00 161 LYS A CA 1
ATOM 1137 C C . LYS A 1 161 ? 25.406 35.813 18.380 1.00 14.67 161 LYS A C 1
ATOM 1138 O O . LYS A 1 161 ? 25.975 34.716 18.297 1.00 14.39 161 LYS A O 1
ATOM 1144 N N . THR A 1 162 ? 25.262 36.654 17.348 1.00 14.99 162 THR A N 1
ATOM 1145 C CA . THR A 1 162 ? 25.960 36.474 16.083 1.00 14.27 162 THR A CA 1
ATOM 1146 C C . THR A 1 162 ? 26.705 37.762 15.818 1.00 13.82 162 THR A C 1
ATOM 1147 O O . THR A 1 162 ? 26.191 38.865 16.067 1.00 14.23 162 THR A O 1
ATOM 1151 N N . ILE A 1 163 ? 27.938 37.597 15.352 1.00 13.61 163 ILE A N 1
ATOM 1152 C CA . ILE A 1 163 ? 28.781 38.734 14.959 1.00 13.59 163 ILE A CA 1
ATOM 1153 C C . ILE A 1 163 ? 29.346 38.542 13.563 1.00 12.97 163 ILE A C 1
ATOM 1154 O O . ILE A 1 163 ? 29.327 37.440 12.992 1.00 13.72 163 ILE A O 1
ATOM 1159 N N . LEU A 1 164 ? 29.814 39.644 12.999 1.00 12.47 164 LEU A N 1
ATOM 1160 C CA . LEU A 1 164 ? 30.472 39.639 11.709 1.00 12.21 164 LEU A CA 1
ATOM 1161 C C . LEU A 1 164 ? 31.339 40.912 11.628 1.00 11.88 164 LEU A C 1
ATOM 1162 O O . LEU A 1 164 ? 31.190 41.842 12.429 1.00 12.82 164 LEU A O 1
ATOM 1167 N N . ASP A 1 165 ? 32.238 40.942 10.655 1.00 12.13 165 ASP A N 1
ATOM 1168 C CA . ASP A 1 165 ? 32.983 42.147 10.334 1.00 12.11 165 ASP A CA 1
ATOM 1169 C C . ASP A 1 165 ? 32.544 42.688 8.989 1.00 12.59 165 ASP A C 1
ATOM 1170 O O . ASP A 1 165 ? 32.211 41.930 8.080 1.00 13.73 165 ASP A O 1
ATOM 1175 N N . CYS A 1 166 ? 32.551 44.010 8.876 1.00 13.53 166 CYS A N 1
ATOM 1176 C CA . CYS A 1 166 ? 32.159 44.637 7.627 1.00 14.77 166 CYS A CA 1
AT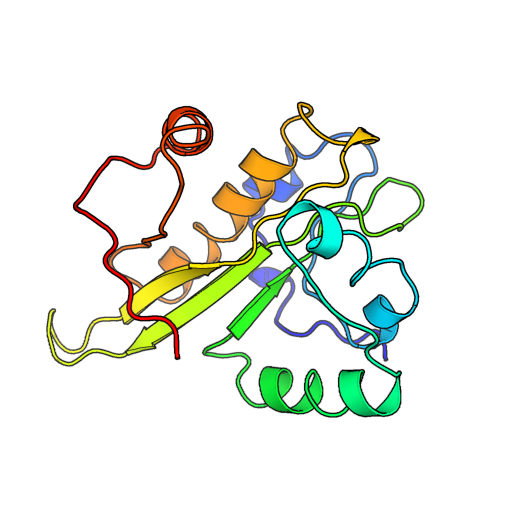OM 1177 C C . CYS A 1 166 ? 32.994 45.886 7.377 1.00 14.24 166 CYS A C 1
ATOM 1178 O O . CYS A 1 166 ? 33.826 46.298 8.195 1.00 14.32 166 CYS A O 1
ATOM 1181 N N . SER A 1 167 ? 32.809 46.481 6.209 1.00 15.77 167 SER A N 1
ATOM 1182 C CA . SER A 1 167 ? 33.477 47.735 5.866 1.00 16.00 167 SER A CA 1
ATOM 1183 C C . SER A 1 167 ? 32.626 48.933 6.249 1.00 16.60 167 SER A C 1
ATOM 1184 O O . SER A 1 167 ? 31.414 48.819 6.464 1.00 16.11 167 SER A O 1
ATOM 1187 N N . GLU A 1 168 ? 33.234 50.114 6.278 1.00 17.20 168 GLU A N 1
ATOM 1188 C CA . GLU A 1 168 ? 32.418 51.317 6.428 1.00 18.64 168 GLU A CA 1
ATOM 1189 C C . GLU A 1 168 ? 31.380 51.421 5.321 1.00 17.77 168 GLU A C 1
ATOM 1190 O O . GLU A 1 168 ? 30.270 51.843 5.572 1.00 18.97 168 GLU A O 1
ATOM 1196 N N . ALA A 1 169 ? 31.752 51.027 4.107 1.00 17.18 169 ALA A N 1
ATOM 1197 C CA . ALA A 1 169 ? 30.842 51.184 2.958 1.00 17.15 169 ALA A CA 1
ATOM 1198 C C . ALA A 1 169 ? 29.623 50.259 3.036 1.00 17.52 169 ALA A C 1
ATOM 1199 O O . ALA A 1 169 ? 28.584 50.573 2.469 1.00 18.09 169 ALA A O 1
ATOM 1201 N N . ASN A 1 170 ? 29.738 49.124 3.730 1.00 16.60 170 ASN A N 1
ATOM 1202 C CA A ASN A 1 170 ? 28.536 48.290 3.818 0.50 16.00 170 ASN A CA 1
ATOM 1203 C CA B ASN A 1 170 ? 28.701 48.097 3.907 0.50 16.73 170 ASN A CA 1
ATOM 1204 C C . ASN A 1 170 ? 27.940 48.183 5.223 1.00 15.92 170 ASN A C 1
ATOM 1205 O O . ASN A 1 170 ? 26.963 47.443 5.436 1.00 16.30 170 ASN A O 1
ATOM 1214 N N . GLU A 1 171 ? 28.417 49.029 6.147 1.00 15.57 171 GLU A N 1
ATOM 1215 C CA . GLU A 1 171 ? 27.805 49.061 7.474 1.00 15.91 171 GLU A CA 1
ATOM 1216 C C . GLU A 1 171 ? 26.286 49.289 7.396 1.00 14.46 171 GLU A C 1
ATOM 1217 O O . GLU A 1 171 ? 25.530 48.695 8.150 1.00 14.87 171 GLU A O 1
ATOM 1223 N N . GLY A 1 172 ? 25.842 50.145 6.470 1.00 15.76 172 GLY A N 1
ATOM 1224 C CA . GLY A 1 172 ? 24.422 50.478 6.383 1.00 15.46 172 GLY A CA 1
ATOM 1225 C C . GLY A 1 172 ? 23.556 49.287 6.010 1.00 15.50 172 GLY A C 1
ATOM 1226 O O . GLY A 1 172 ? 22.394 49.196 6.442 1.00 16.06 172 GLY A O 1
ATOM 1227 N N . PHE A 1 173 ? 24.118 48.384 5.204 1.00 14.56 173 PHE A N 1
ATOM 1228 C CA . PHE A 1 173 ? 23.426 47.142 4.925 1.00 14.46 173 PHE A CA 1
ATOM 1229 C C . PHE A 1 173 ? 23.194 46.347 6.205 1.00 13.80 173 PHE A C 1
ATOM 1230 O O . PHE A 1 173 ? 22.085 45.903 6.464 1.00 14.40 173 PHE A O 1
ATOM 1238 N N . TYR A 1 174 ? 24.245 46.206 7.023 1.00 13.31 174 TYR A N 1
ATOM 1239 C CA . TYR A 1 174 ? 24.111 45.441 8.263 1.00 13.52 174 TYR A CA 1
ATOM 1240 C C . TYR A 1 174 ? 23.202 46.108 9.295 1.00 14.10 174 TYR A C 1
ATOM 1241 O O . TYR A 1 174 ? 22.491 45.421 10.020 1.00 14.96 174 TYR A O 1
ATOM 1250 N N . ILE A 1 175 ? 23.179 47.444 9.304 1.00 15.77 175 ILE A N 1
ATOM 1251 C CA A ILE A 1 175 ? 22.217 48.206 10.104 0.50 16.07 175 ILE A CA 1
ATOM 1252 C CA B ILE A 1 175 ? 22.219 48.157 10.141 0.50 15.73 175 ILE A CA 1
ATOM 1253 C C . ILE A 1 175 ? 20.781 47.824 9.705 1.00 16.69 175 ILE A C 1
ATOM 1254 O O . ILE A 1 175 ? 19.932 47.560 10.556 1.00 17.75 175 ILE A O 1
ATOM 1263 N N . LYS A 1 176 ? 20.534 47.784 8.398 1.00 17.47 176 LYS A N 1
ATOM 1264 C CA . LYS A 1 176 ? 19.200 47.431 7.884 1.00 18.77 176 LYS A CA 1
ATOM 1265 C C . LYS A 1 176 ? 18.827 45.961 8.158 1.00 18.49 176 LYS A C 1
ATOM 1266 O O . LYS A 1 176 ? 17.642 45.589 8.171 1.00 19.68 176 LYS A O 1
ATOM 1272 N N . CYS A 1 177 ? 19.841 45.143 8.446 1.00 17.89 177 CYS A N 1
ATOM 1273 C CA . CYS A 1 177 ? 19.640 43.753 8.844 1.00 18.09 177 CYS A CA 1
ATOM 1274 C C . CYS A 1 177 ? 19.456 43.598 10.345 1.00 18.07 177 CYS A C 1
ATOM 1275 O O . CYS A 1 177 ? 19.290 42.479 10.817 1.00 18.64 177 CYS A O 1
ATOM 1278 N N . GLY A 1 178 ? 19.512 44.700 11.087 1.00 18.00 178 GLY A N 1
ATOM 12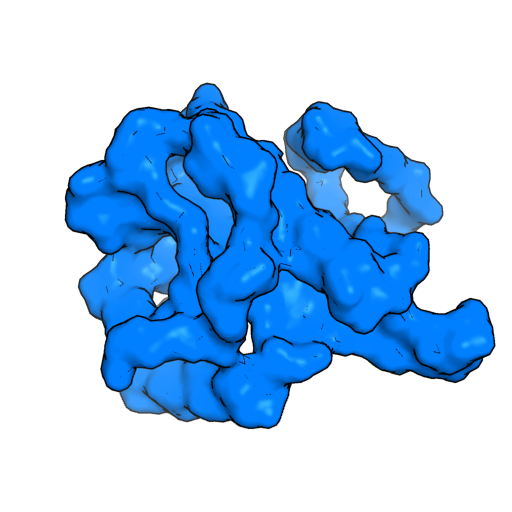79 C CA . GLY A 1 178 ? 19.291 44.677 12.542 1.00 18.33 178 GLY A CA 1
ATOM 1280 C C . GLY A 1 178 ? 20.532 44.382 13.372 1.00 18.85 178 GLY A C 1
ATOM 1281 O O . GLY A 1 178 ? 20.417 43.944 14.539 1.00 20.22 178 GLY A O 1
ATOM 1282 N N . PHE A 1 179 ? 21.703 44.582 12.773 1.00 16.64 179 PHE A N 1
ATOM 1283 C CA . PHE A 1 179 ? 22.958 44.496 13.523 1.00 16.55 179 PHE A CA 1
ATOM 1284 C C . PHE A 1 179 ? 23.348 45.884 14.005 1.00 16.40 179 PHE A C 1
ATOM 1285 O O . PHE A 1 179 ? 22.902 46.894 13.448 1.00 16.33 179 PHE A O 1
ATOM 1293 N N . LYS A 1 180 ? 24.172 45.932 15.054 1.00 16.65 180 LYS A N 1
ATOM 1294 C CA . LYS A 1 180 ? 24.697 47.179 15.582 1.00 16.88 180 LYS A CA 1
ATOM 1295 C C . LYS A 1 180 ? 26.211 47.095 15.712 1.00 16.39 180 LYS A C 1
ATOM 1296 O O . LYS A 1 180 ? 26.756 46.022 15.971 1.00 15.55 180 LYS A O 1
ATOM 1302 N N . ARG A 1 181 ? 26.864 48.239 15.546 1.00 16.16 181 ARG A N 1
ATOM 1303 C CA . ARG A 1 181 ? 28.314 48.330 15.716 1.00 17.21 181 ARG A CA 1
ATOM 1304 C C . ARG A 1 181 ? 28.697 47.892 17.135 1.00 17.35 181 ARG A C 1
ATOM 1305 O O . ARG A 1 181 ? 28.095 48.354 18.122 1.00 19.23 181 ARG A O 1
ATOM 1313 N N . ALA A 1 182 ? 29.699 47.013 17.229 1.00 16.06 182 ALA A N 1
ATOM 1314 C CA . ALA A 1 182 ? 30.102 46.425 18.508 1.00 16.23 182 ALA A CA 1
ATOM 1315 C C . ALA A 1 182 ? 31.577 46.559 18.833 1.00 16.15 182 ALA A C 1
ATOM 1316 O O . ALA A 1 182 ? 31.985 46.294 19.962 1.00 18.56 182 ALA A O 1
ATOM 1318 N N . GLY A 1 183 ? 32.380 46.956 17.863 1.00 14.30 183 GLY A N 1
ATOM 1319 C CA . GLY A 1 183 ? 33.825 47.037 18.076 1.00 14.32 183 GLY A CA 1
ATOM 1320 C C . GLY A 1 183 ? 34.523 47.222 16.744 1.00 13.42 183 GLY A C 1
ATOM 1321 O O . GLY A 1 183 ? 33.891 47.581 15.728 1.00 13.39 183 GLY A O 1
ATOM 1322 N N . LEU A 1 184 ? 35.826 46.970 16.761 1.00 13.72 184 LEU A N 1
ATOM 1323 C CA . LEU A 1 184 ? 36.703 47.143 15.589 1.00 13.31 184 LEU A CA 1
ATOM 1324 C C . LEU A 1 184 ? 37.294 45.834 15.160 1.00 13.46 184 LEU A C 1
ATOM 1325 O O . LEU A 1 184 ? 37.689 45.038 16.007 1.00 14.20 184 LEU A O 1
ATOM 1330 N N . GLU A 1 185 ? 37.391 45.627 13.856 1.00 12.53 185 GLU A N 1
ATOM 1331 C CA . GLU A 1 185 ? 38.140 44.506 13.320 1.00 12.81 185 GLU A CA 1
ATOM 1332 C C . GLU A 1 185 ? 39.595 44.891 13.144 1.00 12.92 185 GLU A C 1
ATOM 1333 O O . GLU A 1 185 ? 39.890 45.920 12.517 1.00 13.48 185 GLU A O 1
ATOM 1339 N N . MET A 1 186 ? 40.488 44.074 13.695 1.00 12.45 186 MET A N 1
ATOM 1340 C CA . MET A 1 186 ? 41.931 44.229 13.499 1.00 12.92 186 MET A CA 1
ATOM 1341 C C . MET A 1 186 ? 42.472 43.051 12.716 1.00 13.13 186 MET A C 1
ATOM 1342 O O . MET A 1 186 ? 41.987 41.927 12.894 1.00 13.64 186 MET A O 1
ATOM 1347 N N . ALA A 1 187 ? 43.498 43.285 11.895 1.00 13.19 187 ALA A N 1
ATOM 1348 C CA . ALA A 1 187 ? 44.025 42.221 11.062 1.00 14.12 187 ALA A CA 1
ATOM 1349 C C . ALA A 1 187 ? 45.549 42.230 10.989 1.00 14.27 187 ALA A C 1
ATOM 1350 O O . ALA A 1 187 ? 46.190 43.289 11.106 1.00 14.61 187 ALA A O 1
ATOM 1352 N N . HIS A 1 188 ? 46.101 41.035 10.768 1.00 14.25 188 HIS A N 1
ATOM 1353 C CA . HIS A 1 188 ? 47.494 40.878 10.437 1.00 16.65 188 HIS A CA 1
ATOM 1354 C C . HIS A 1 188 ? 47.560 39.904 9.251 1.00 17.77 188 HIS A C 1
ATOM 1355 O O . HIS A 1 188 ? 47.231 38.725 9.382 1.00 16.94 188 HIS A O 1
ATOM 1362 N N . TYR A 1 189 ? 47.946 40.428 8.087 1.00 20.29 189 TYR A N 1
ATOM 1363 C CA . TYR A 1 189 ? 48.121 39.621 6.864 1.00 23.13 189 TYR A CA 1
ATOM 1364 C C . TYR A 1 189 ? 49.559 39.114 6.747 1.00 24.24 189 TYR A C 1
ATOM 1365 O O . TYR A 1 189 ? 50.510 39.869 6.973 1.00 25.86 189 TYR A O 1
ATOM 1374 N N . TYR A 1 190 ? 49.727 37.841 6.376 1.00 24.09 190 TYR A N 1
ATOM 1375 C CA . TYR A 1 190 ? 51.070 37.253 6.226 1.00 24.86 190 TYR A CA 1
ATOM 1376 C 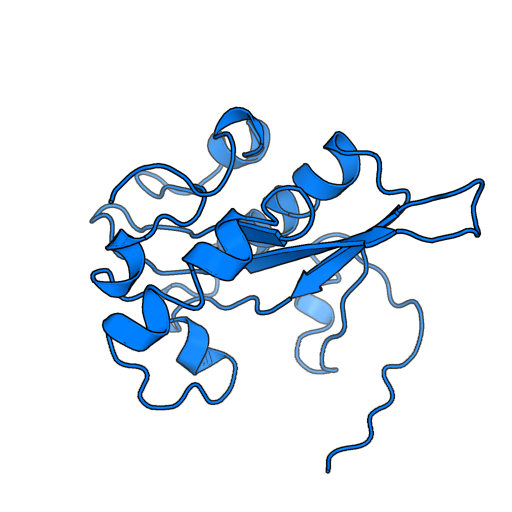C . TYR A 1 190 ? 51.676 37.490 4.842 1.00 26.11 190 TYR A C 1
ATOM 1377 O O . TYR A 1 190 ? 50.989 37.907 3.907 1.00 27.67 190 TYR A O 1
#

B-factor: mean 19.34, std 7.02, range [7.1, 60.47]

Organism: Aspergillus fumigatus (strain ATCC MYA-4609 / CBS 101355 / FGSC A1100 / Af293) (NCBI:txid330879)

Radius of gyration: 15.64 Å; Cα contacts (8 Å, |Δi|>4): 280; chains: 1; bounding box: 44×36×44 Å

CATH classification: 3.40.630.30

Foldseek 3Di:
DADFLDDQVLFDPVLQVPDPPLKDKGHDDLCLVVQCVQVQLVVPDDDDDADSVNSVVVSVVVSVVSVFKTKMFIAHNVRHTFWIKMWGWDFDPPPVRAIEIEIDRTGGHPVPPPRCPSLSRLVSSVSNCVVSGHPYYDYDDDPVCVVVVVVSVDDDDDDDDDDDD

GO terms:
  GO:0004343 glucosamine 6-phosphate N-acetyltransferase activity (F, IDA)

InterPro domains:
  IPR000182 GNAT domain [PF00583] (78-179)
  IPR000182 GNAT domain [PS51186] (48-190)
  IPR016181 Acyl-CoA N-acyltransferase [SSF55729] (43-188)
  IPR039143 Glucosamine 6-phosphate N-acetyltransferase-like [PTHR13355] (45-186)

Sequence (165 aa):
ENTPLFSPSLISPDVLAVVLPADYTIRPLCRSDYKRGYLDDVLRVLTTVGDINEEQWNSSRRYEWIRARSSDDEEYYLLVVVCDGEGRIIVGTGSLVVERKFIIHSSLGMVGHIEDIAVEKGQQGKKKLGLRIIQALDDYVAEKVGCYKTILDCSEANNEGFYIIKCGFKRAGLEMAHYY